Protein AF-A0A7C1BPM4-F1 (afdb_monomer_lite)

Radius of gyration: 16.55 Å; chains: 1; bounding box: 38×47×46 Å

Foldseek 3Di:
DDPVLVVLLVVLLVQLLCQVPDPPWDADPVGRQDTDTDSLVSLVVLCVPVHPVSSLSSLVSSLVVCLPPPCGPANCNSVLVSQLSVQLSVQLVVLCVVLVPDDDPVSVVVSVVSSNVSSVVSSVVSSVVLCVVFQCDDPNGHDVPDDD

Secondary structure (DSSP, 8-state):
--HHHHHHHHHHHHHHHHHHSSS--EEETTEEEEEE-STHHHHHHHHHHH-HHHHHHHHHHHHHHHHHH---SSTTHHHHHHHHHHHHHHHHHHHHHHHTT--SHHHHHHHHHHHHHHHHHHHHHHHHHHHHHHTTSPTTTS------

Structure (mmCIF, N/CA/C/O backbone):
data_AF-A0A7C1BPM4-F1
#
_entry.id   AF-A0A7C1BPM4-F1
#
loop_
_atom_site.group_PDB
_atom_site.id
_atom_site.type_symbol
_atom_site.label_atom_id
_atom_site.label_alt_id
_atom_site.label_comp_id
_atom_site.label_asym_id
_atom_site.label_entity_id
_atom_site.label_seq_id
_atom_site.pdbx_PDB_ins_code
_atom_site.Cartn_x
_atom_site.Cartn_y
_atom_site.Cartn_z
_atom_site.occupancy
_atom_site.B_iso_or_equiv
_atom_site.auth_seq_id
_atom_site.auth_comp_id
_atom_site.auth_asym_id
_atom_site.auth_atom_id
_atom_site.pdbx_PDB_model_num
ATOM 1 N N . MET A 1 1 ? -14.208 17.829 -2.578 1.00 76.44 1 MET A N 1
ATOM 2 C CA . MET A 1 1 ? -13.391 17.626 -1.356 1.00 76.44 1 MET A CA 1
ATOM 3 C C . MET A 1 1 ? -13.242 18.957 -0.638 1.00 76.44 1 MET A C 1
ATOM 5 O O . MET A 1 1 ? -13.131 19.968 -1.313 1.00 76.44 1 MET A O 1
ATOM 9 N N . ASN A 1 2 ? -13.257 18.966 0.696 1.00 92.12 2 ASN A N 1
ATOM 10 C CA . ASN A 1 2 ? -12.964 20.165 1.491 1.00 92.12 2 ASN A CA 1
ATOM 11 C C . A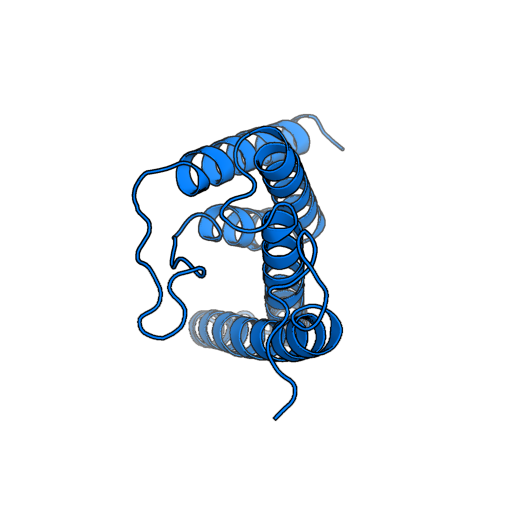SN A 1 2 ? -11.435 20.375 1.569 1.00 92.12 2 ASN A C 1
ATOM 13 O O . ASN A 1 2 ? -10.683 19.398 1.519 1.00 92.12 2 ASN A O 1
ATOM 17 N N . SER A 1 3 ? -10.978 21.617 1.736 1.00 94.56 3 SER A N 1
ATOM 18 C CA . SER A 1 3 ? -9.577 22.010 1.928 1.00 94.56 3 SER A CA 1
ATOM 19 C C . SER A 1 3 ? -8.858 21.169 2.986 1.00 94.56 3 SER A C 1
ATOM 21 O O . SER A 1 3 ? -7.717 20.771 2.773 1.00 94.56 3 SER A O 1
ATOM 23 N N . ARG A 1 4 ? -9.536 20.809 4.088 1.00 94.38 4 ARG A N 1
ATOM 24 C CA . ARG A 1 4 ? -8.970 19.907 5.110 1.00 94.38 4 ARG A CA 1
ATOM 25 C C . ARG A 1 4 ? -8.590 18.543 4.524 1.00 94.38 4 ARG A C 1
ATOM 27 O O . ARG A 1 4 ? -7.488 18.071 4.762 1.00 94.38 4 ARG A O 1
ATOM 34 N N . THR A 1 5 ? -9.478 17.925 3.745 1.00 94.81 5 THR A N 1
ATOM 35 C CA . THR A 1 5 ? -9.231 16.613 3.124 1.00 94.81 5 THR A CA 1
ATOM 36 C C . THR A 1 5 ? -8.082 16.684 2.125 1.00 94.81 5 THR A C 1
ATOM 38 O O . THR A 1 5 ? -7.257 15.779 2.089 1.00 94.81 5 THR A O 1
ATOM 41 N N . ILE A 1 6 ? -8.006 17.763 1.341 1.00 96.31 6 ILE A N 1
ATOM 42 C CA . ILE A 1 6 ? -6.909 17.983 0.389 1.00 96.31 6 ILE A CA 1
ATOM 43 C C . ILE A 1 6 ? -5.576 18.089 1.137 1.00 96.31 6 ILE A C 1
ATOM 45 O O . ILE A 1 6 ? -4.624 17.406 0.773 1.00 96.31 6 ILE A O 1
ATOM 49 N N . ALA A 1 7 ? -5.523 18.877 2.216 1.00 96.94 7 ALA A N 1
ATOM 50 C CA . ALA A 1 7 ? -4.326 19.007 3.042 1.00 96.94 7 ALA A CA 1
ATOM 51 C C . ALA A 1 7 ? -3.898 17.661 3.650 1.00 96.94 7 ALA A C 1
ATOM 53 O O . ALA A 1 7 ? -2.723 17.309 3.594 1.00 96.94 7 ALA A O 1
ATOM 54 N N . THR A 1 8 ? -4.846 16.869 4.163 1.00 96.75 8 THR A N 1
ATOM 55 C CA . THR A 1 8 ? -4.567 15.516 4.664 1.00 96.75 8 THR A CA 1
ATOM 56 C C . THR A 1 8 ? -3.984 14.621 3.573 1.00 96.75 8 THR A C 1
ATOM 58 O O . THR A 1 8 ? -2.936 14.018 3.785 1.00 96.75 8 THR A O 1
ATOM 61 N N . VAL A 1 9 ? -4.620 14.558 2.397 1.00 97.81 9 VAL A N 1
ATOM 62 C CA . VAL A 1 9 ? -4.118 13.764 1.266 1.00 97.81 9 VAL A CA 1
ATOM 63 C C . VAL A 1 9 ? -2.704 14.206 0.890 1.00 97.81 9 VAL A C 1
ATOM 65 O O . VAL A 1 9 ? -1.837 13.353 0.728 1.00 97.81 9 VAL A O 1
ATOM 68 N N . ALA A 1 10 ? -2.443 15.512 0.808 1.00 97.62 10 ALA A N 1
ATOM 69 C CA . ALA A 1 10 ? -1.131 16.044 0.450 1.00 97.62 10 ALA A CA 1
ATOM 70 C C . ALA A 1 10 ? -0.042 15.647 1.460 1.00 97.62 10 ALA A C 1
ATOM 72 O O . ALA A 1 10 ? 0.997 15.126 1.062 1.00 97.62 10 ALA A O 1
ATOM 73 N N . VAL A 1 11 ? -0.293 15.831 2.761 1.00 98.00 11 VAL A N 1
ATOM 74 C CA . VAL A 1 11 ? 0.678 15.512 3.822 1.00 98.00 11 VAL A CA 1
ATOM 75 C C . VAL A 1 11 ? 0.969 14.014 3.877 1.00 98.00 11 VAL A C 1
ATOM 77 O O . VAL A 1 11 ? 2.134 13.617 3.900 1.00 98.00 11 VAL A O 1
ATOM 80 N N . PHE A 1 12 ? -0.068 13.172 3.855 1.00 98.12 12 PHE A N 1
ATOM 81 C CA . PHE A 1 12 ? 0.121 11.721 3.876 1.00 98.12 12 PHE A CA 1
ATOM 82 C C . PHE A 1 12 ? 0.808 11.219 2.605 1.00 98.12 12 PHE A C 1
ATOM 84 O O . PHE A 1 12 ? 1.687 10.371 2.705 1.00 98.12 12 PHE A O 1
ATOM 91 N N . SER A 1 13 ? 0.489 11.783 1.435 1.00 97.50 13 SER A N 1
ATOM 92 C CA . SER A 1 13 ? 1.165 11.425 0.179 1.00 97.50 13 SER A CA 1
ATOM 93 C C . SER A 1 13 ? 2.639 11.806 0.207 1.00 97.50 13 SER A C 1
ATOM 95 O O . SER A 1 13 ? 3.481 10.984 -0.139 1.00 97.50 13 SER A O 1
ATOM 97 N N . ALA A 1 14 ? 2.968 13.016 0.668 1.00 97.38 14 ALA A N 1
ATOM 98 C CA . ALA A 1 14 ? 4.353 13.457 0.801 1.00 97.38 14 ALA A CA 1
ATOM 99 C C . ALA A 1 14 ? 5.147 12.550 1.754 1.00 97.38 14 ALA A C 1
ATOM 101 O O . ALA A 1 14 ? 6.268 12.158 1.437 1.00 97.38 14 ALA A O 1
ATOM 102 N N . LEU A 1 15 ? 4.549 12.159 2.885 1.00 97.44 15 LEU A N 1
ATOM 103 C CA . LEU A 1 15 ? 5.168 11.239 3.837 1.00 97.44 15 LEU A CA 1
ATOM 104 C C . LEU A 1 15 ? 5.376 9.839 3.239 1.00 97.44 15 LEU A C 1
ATOM 106 O O . LEU A 1 15 ? 6.461 9.277 3.366 1.00 97.44 15 LEU A O 1
ATOM 110 N N . THR A 1 16 ? 4.365 9.283 2.567 1.00 96.69 16 THR A N 1
ATOM 111 C CA . THR A 1 16 ? 4.459 7.991 1.869 1.00 96.69 16 THR A CA 1
ATOM 112 C C . THR A 1 16 ? 5.578 8.004 0.832 1.00 96.69 16 THR A C 1
ATOM 114 O O . THR A 1 16 ? 6.420 7.110 0.846 1.00 96.69 16 THR A O 1
ATOM 117 N N . VAL A 1 17 ? 5.630 9.031 -0.018 1.00 95.88 17 VAL A N 1
ATOM 118 C CA . VAL A 1 17 ? 6.666 9.179 -1.049 1.00 95.88 17 VAL A CA 1
ATOM 119 C C . VAL A 1 17 ? 8.052 9.292 -0.416 1.00 95.88 17 VAL A C 1
ATOM 121 O O . VAL A 1 17 ? 8.971 8.592 -0.835 1.00 95.88 17 VAL A O 1
ATOM 124 N N . ALA A 1 18 ? 8.205 10.123 0.619 1.00 95.31 18 ALA A N 1
ATOM 125 C CA . ALA A 1 18 ? 9.479 10.289 1.314 1.00 95.31 18 ALA A CA 1
ATOM 126 C C . ALA A 1 18 ? 9.981 8.969 1.919 1.00 95.31 18 ALA A C 1
ATOM 128 O O . ALA A 1 18 ? 11.167 8.659 1.822 1.00 95.31 18 ALA A O 1
ATOM 129 N N . LEU A 1 19 ? 9.084 8.162 2.497 1.00 94.44 19 LEU A N 1
ATOM 130 C CA . LEU A 1 19 ? 9.425 6.832 3.007 1.00 94.44 19 LEU A CA 1
ATOM 131 C C . LEU A 1 19 ? 9.740 5.840 1.885 1.00 94.44 19 LEU A C 1
ATOM 133 O O . LEU A 1 19 ? 10.643 5.020 2.045 1.00 94.44 19 LEU A O 1
ATOM 137 N N . ASN A 1 20 ? 9.027 5.897 0.760 1.00 92.56 20 ASN A N 1
ATOM 138 C CA . ASN A 1 20 ? 9.246 4.984 -0.360 1.00 92.56 20 ASN A CA 1
ATOM 139 C C . ASN A 1 20 ? 10.620 5.214 -1.012 1.00 92.56 20 ASN A C 1
ATOM 141 O O . ASN A 1 20 ? 11.371 4.262 -1.223 1.00 92.56 20 ASN A O 1
ATOM 145 N N . LEU A 1 21 ? 10.982 6.484 -1.222 1.00 90.81 21 LEU A N 1
ATOM 146 C CA . LEU A 1 21 ? 12.278 6.901 -1.767 1.00 90.81 21 LEU A CA 1
ATOM 147 C C . LEU A 1 21 ? 13.427 6.820 -0.748 1.00 90.81 21 LEU A C 1
ATOM 149 O O . LEU A 1 21 ? 14.587 7.036 -1.102 1.00 90.81 21 LEU A O 1
ATOM 153 N N . SER A 1 22 ? 13.127 6.521 0.518 1.00 89.81 22 SER A N 1
ATOM 154 C CA . SER A 1 22 ? 14.146 6.396 1.556 1.00 89.81 22 SER A CA 1
ATOM 155 C C . SER A 1 22 ? 15.067 5.185 1.311 1.00 89.81 22 SER A C 1
ATOM 157 O O . SER A 1 22 ? 14.666 4.193 0.693 1.00 89.81 22 SER A O 1
ATOM 159 N N . PRO A 1 23 ? 16.309 5.205 1.833 1.00 85.56 23 PRO A N 1
ATOM 160 C CA . PRO A 1 23 ? 17.226 4.071 1.718 1.00 85.56 23 PRO A CA 1
ATOM 161 C C . PRO A 1 23 ? 16.816 2.867 2.585 1.00 85.56 23 PRO A C 1
ATOM 163 O O . PRO A 1 23 ? 17.448 1.816 2.497 1.00 85.56 23 PRO A O 1
ATOM 166 N N . PHE A 1 24 ? 15.770 2.986 3.410 1.00 86.62 24 PHE A N 1
ATOM 167 C CA . PHE A 1 24 ? 15.287 1.917 4.283 1.00 86.62 24 PHE A CA 1
ATOM 168 C C . PHE A 1 24 ? 14.487 0.879 3.487 1.00 86.62 24 PHE A C 1
ATOM 170 O O . PHE A 1 24 ? 13.255 0.888 3.465 1.00 86.62 24 PHE A O 1
ATOM 177 N N . LYS A 1 25 ? 15.213 -0.017 2.818 1.00 87.19 25 LYS A N 1
ATOM 178 C CA . LYS A 1 25 ? 14.678 -1.124 2.022 1.00 87.19 25 LYS A CA 1
ATOM 179 C C . LYS A 1 25 ? 15.459 -2.397 2.297 1.00 87.19 25 LYS A C 1
ATOM 181 O O . LYS A 1 25 ? 16.682 -2.415 2.200 1.00 87.19 25 LYS A O 1
ATOM 186 N N . ILE A 1 26 ? 14.733 -3.458 2.634 1.00 88.31 26 ILE A N 1
ATOM 187 C CA . ILE A 1 26 ? 15.303 -4.781 2.892 1.00 88.31 26 ILE A CA 1
ATOM 188 C C . ILE A 1 26 ? 14.878 -5.690 1.734 1.00 88.31 26 ILE A C 1
ATOM 190 O O . ILE A 1 26 ? 13.674 -5.901 1.571 1.00 88.31 26 ILE A O 1
ATOM 194 N N . PRO A 1 27 ? 15.807 -6.194 0.901 1.00 88.06 27 PRO A N 1
ATOM 195 C CA . PRO A 1 27 ? 15.454 -7.094 -0.194 1.00 88.06 27 PRO A CA 1
ATOM 196 C C . PRO A 1 27 ? 14.909 -8.417 0.351 1.00 88.06 27 PRO A C 1
ATOM 198 O O . PRO A 1 27 ? 15.382 -8.923 1.373 1.00 88.06 27 PRO A O 1
ATOM 201 N N . ALA A 1 28 ? 13.918 -8.990 -0.329 1.00 88.00 28 ALA A N 1
ATOM 202 C CA . ALA A 1 28 ? 13.380 -10.285 0.054 1.00 88.00 28 ALA A CA 1
ATOM 203 C C . ALA A 1 28 ? 14.411 -11.402 -0.227 1.00 88.00 28 ALA A C 1
ATOM 205 O O . ALA A 1 28 ? 15.011 -11.406 -1.304 1.00 88.00 28 ALA A O 1
ATOM 206 N N . PRO A 1 29 ? 14.592 -12.382 0.687 1.00 85.81 29 PRO A N 1
ATOM 207 C CA . PRO A 1 29 ? 15.632 -13.409 0.557 1.00 85.81 29 PRO A CA 1
ATOM 208 C C . PRO A 1 29 ? 15.588 -14.219 -0.746 1.00 85.81 29 PRO A C 1
ATOM 210 O O . PRO A 1 29 ? 16.631 -14.514 -1.315 1.00 85.81 29 PRO A O 1
ATOM 213 N N . TYR A 1 30 ? 14.386 -14.561 -1.222 1.00 83.31 30 TYR A N 1
ATOM 214 C CA . TYR A 1 30 ? 14.178 -15.411 -2.404 1.00 83.31 30 TYR A CA 1
ATOM 215 C C . TYR A 1 30 ? 13.764 -14.626 -3.661 1.00 83.31 30 TYR A C 1
ATOM 217 O O . TYR A 1 30 ? 13.619 -15.210 -4.728 1.00 83.31 30 TYR A O 1
ATOM 225 N N . ALA A 1 31 ? 13.552 -13.312 -3.543 1.00 82.25 31 ALA A N 1
ATOM 226 C CA . ALA A 1 31 ? 13.073 -12.448 -4.622 1.00 82.25 31 ALA A CA 1
ATOM 227 C C . ALA A 1 31 ? 13.687 -11.044 -4.466 1.00 82.25 31 ALA A C 1
ATOM 229 O O . ALA A 1 31 ? 13.016 -10.129 -3.992 1.00 82.25 31 ALA A O 1
ATOM 230 N N . PRO A 1 32 ? 14.966 -10.841 -4.828 1.00 78.88 32 PRO A N 1
ATOM 231 C CA . PRO A 1 32 ? 15.701 -9.606 -4.525 1.00 78.88 32 PRO A CA 1
ATOM 232 C C . PRO A 1 32 ? 15.184 -8.360 -5.267 1.00 78.88 32 PRO A C 1
ATOM 234 O O . PRO A 1 32 ? 15.571 -7.243 -4.927 1.00 78.88 32 PRO A O 1
ATOM 237 N N . PHE A 1 33 ? 14.296 -8.536 -6.250 1.00 78.38 33 PHE A N 1
ATOM 238 C CA . PHE A 1 33 ? 13.538 -7.459 -6.893 1.00 78.38 33 PHE A CA 1
ATOM 239 C C . PHE A 1 33 ? 12.386 -6.919 -6.020 1.00 78.38 33 PHE A C 1
ATOM 241 O O . PHE A 1 33 ? 11.859 -5.843 -6.297 1.00 78.38 33 PHE A O 1
ATOM 248 N N . LEU A 1 34 ? 11.990 -7.646 -4.970 1.00 83.38 34 LEU A N 1
ATOM 249 C CA . LEU A 1 34 ? 10.970 -7.254 -4.002 1.00 83.38 34 LEU A CA 1
ATOM 250 C C . LEU A 1 34 ? 11.636 -6.669 -2.751 1.00 83.38 34 LEU A C 1
ATOM 252 O O . LEU A 1 34 ? 12.503 -7.299 -2.144 1.00 83.38 34 LEU A O 1
ATOM 256 N N . TYR A 1 35 ? 11.180 -5.493 -2.319 1.00 88.50 35 TYR A N 1
ATOM 257 C CA . TYR A 1 35 ? 11.689 -4.826 -1.121 1.00 88.50 35 TYR A CA 1
ATOM 258 C C . TYR A 1 35 ? 10.623 -4.733 -0.030 1.00 88.50 35 TYR A C 1
ATOM 260 O O . TYR A 1 35 ? 9.511 -4.264 -0.266 1.00 88.50 35 TYR A O 1
ATOM 268 N N . TYR A 1 36 ? 10.992 -5.105 1.194 1.00 88.00 36 TYR A N 1
ATOM 269 C CA . TYR A 1 36 ? 10.215 -4.802 2.388 1.00 88.00 36 TYR A CA 1
ATOM 270 C C . TYR A 1 36 ? 10.521 -3.383 2.858 1.00 88.00 36 TYR A C 1
ATOM 272 O O . TYR A 1 36 ? 11.680 -3.019 3.085 1.00 88.00 36 TYR A O 1
ATOM 280 N N . GLN A 1 37 ? 9.469 -2.579 2.997 1.00 90.62 37 GLN A N 1
ATOM 281 C CA . GLN A 1 37 ? 9.546 -1.174 3.378 1.00 90.62 37 GLN A CA 1
ATOM 282 C C . GLN A 1 37 ? 8.303 -0.762 4.179 1.00 90.62 37 GLN A C 1
ATOM 284 O O . GLN A 1 37 ? 7.260 -1.407 4.122 1.00 90.62 37 GLN A O 1
ATOM 289 N N . ILE A 1 38 ? 8.404 0.357 4.897 1.00 93.69 38 ILE A N 1
ATOM 290 C CA . ILE A 1 38 ? 7.353 0.866 5.798 1.00 93.69 38 ILE A CA 1
ATOM 291 C C . ILE A 1 38 ? 6.469 1.964 5.181 1.00 93.69 38 ILE A C 1
ATOM 293 O O . ILE A 1 38 ? 5.620 2.538 5.861 1.00 93.69 38 ILE A O 1
ATOM 297 N N . TRP A 1 39 ? 6.653 2.283 3.897 1.00 94.31 39 TRP A N 1
ATOM 298 C CA . TRP A 1 39 ? 5.975 3.402 3.226 1.00 94.31 39 TRP A CA 1
ATOM 299 C C . TRP A 1 39 ? 4.456 3.219 3.086 1.00 94.31 39 TRP A C 1
ATOM 301 O O . TRP A 1 39 ? 3.741 4.194 2.870 1.00 94.31 39 TRP A O 1
ATOM 311 N N . GLU A 1 40 ? 3.940 2.000 3.242 1.00 94.75 40 GLU A N 1
ATOM 312 C CA . GLU A 1 40 ? 2.502 1.710 3.197 1.00 94.75 40 GLU A CA 1
ATOM 313 C C . GLU A 1 40 ? 1.772 2.141 4.483 1.00 94.75 40 GLU A C 1
ATOM 315 O O . GLU A 1 40 ? 0.564 2.386 4.460 1.00 94.75 40 GLU A O 1
ATOM 320 N N . ILE A 1 41 ? 2.493 2.288 5.605 1.00 95.25 41 ILE A N 1
ATOM 321 C CA . ILE A 1 41 ? 1.906 2.606 6.917 1.00 95.25 41 ILE A CA 1
ATOM 322 C C . ILE A 1 41 ? 1.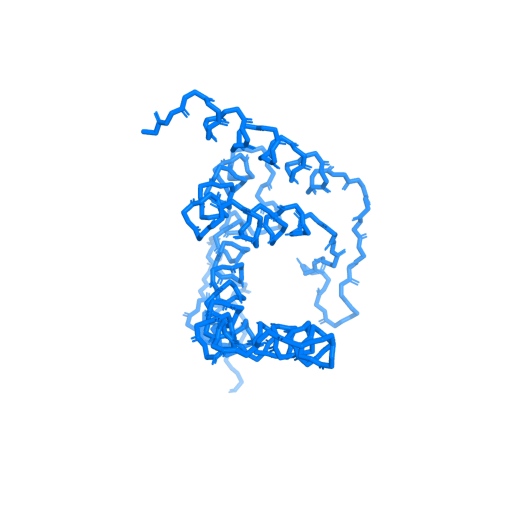127 3.935 6.895 1.00 95.25 41 ILE A C 1
ATOM 324 O O . ILE A 1 41 ? -0.020 3.945 7.358 1.00 95.25 41 ILE A O 1
ATOM 328 N N . PRO A 1 42 ? 1.649 5.052 6.342 1.00 97.25 42 PRO A N 1
ATOM 329 C CA . PRO A 1 42 ? 0.865 6.277 6.214 1.00 97.25 42 PRO A CA 1
ATOM 330 C C . PRO A 1 42 ? -0.406 6.107 5.368 1.00 97.25 42 PRO A C 1
ATOM 332 O O . PRO A 1 42 ? -1.427 6.694 5.716 1.00 97.25 42 PRO A O 1
ATOM 335 N N . ILE A 1 43 ? -0.401 5.279 4.314 1.00 97.50 43 ILE A N 1
ATOM 336 C CA . ILE A 1 43 ? -1.601 5.036 3.489 1.00 97.50 43 ILE A CA 1
ATOM 337 C C . ILE A 1 43 ? -2.680 4.337 4.315 1.00 97.50 43 ILE A C 1
ATOM 339 O O . ILE A 1 43 ? -3.827 4.787 4.342 1.00 97.50 43 ILE A O 1
ATOM 343 N N . VAL A 1 44 ? -2.315 3.259 5.015 1.00 96.12 44 VAL A N 1
ATOM 344 C CA . VAL A 1 44 ? -3.247 2.518 5.881 1.00 96.12 44 VAL A CA 1
ATOM 345 C C . VAL A 1 44 ? -3.759 3.416 7.005 1.00 96.12 44 VAL A C 1
ATOM 347 O O . VAL A 1 44 ? -4.946 3.411 7.317 1.00 96.12 44 VAL A O 1
ATOM 350 N N . THR A 1 45 ? -2.894 4.254 7.570 1.00 95.56 45 THR A N 1
ATOM 351 C CA . THR A 1 45 ? -3.272 5.221 8.608 1.00 95.56 45 THR A CA 1
ATOM 352 C C . THR A 1 45 ? -4.280 6.239 8.072 1.00 95.56 45 THR A C 1
ATOM 354 O O . THR A 1 45 ? -5.314 6.474 8.696 1.00 95.56 45 THR A O 1
ATOM 357 N N . ALA A 1 46 ? -4.033 6.802 6.886 1.00 96.62 46 ALA A N 1
ATOM 358 C CA . ALA A 1 46 ? -4.947 7.737 6.239 1.00 96.62 46 ALA A CA 1
ATOM 359 C C . ALA A 1 46 ? -6.305 7.087 5.926 1.00 96.62 46 ALA A C 1
ATOM 361 O O . ALA A 1 46 ? -7.353 7.693 6.153 1.00 96.62 46 ALA A O 1
ATOM 362 N N . PHE A 1 47 ? -6.280 5.834 5.463 1.00 96.19 47 PHE A N 1
ATOM 363 C CA . PHE A 1 47 ? -7.463 5.018 5.210 1.00 96.19 47 PHE A CA 1
ATOM 364 C C . PHE A 1 47 ? -8.299 4.800 6.481 1.00 96.19 47 PHE A C 1
ATOM 366 O O . PHE A 1 47 ? -9.511 5.012 6.466 1.00 96.19 47 PHE A O 1
ATOM 373 N N . LEU A 1 48 ? -7.662 4.400 7.587 1.00 92.69 48 LEU A N 1
ATOM 374 C CA . LEU A 1 48 ? -8.348 4.099 8.845 1.00 92.69 48 LEU A CA 1
ATOM 375 C C . LEU A 1 48 ? -8.894 5.363 9.530 1.00 92.69 48 LEU A C 1
ATOM 377 O O . LEU A 1 48 ? -9.991 5.317 10.081 1.00 92.69 48 LEU A O 1
ATOM 381 N N . LEU A 1 49 ? -8.155 6.480 9.491 1.00 93.19 49 LEU A N 1
ATOM 382 C CA . LEU A 1 49 ? -8.515 7.719 10.197 1.00 93.19 49 LEU A CA 1
ATOM 383 C C . LEU A 1 49 ? -9.477 8.622 9.418 1.00 93.19 49 LEU A C 1
ATOM 385 O O . LEU A 1 49 ? -10.365 9.230 10.010 1.00 93.19 49 LEU A O 1
ATOM 389 N N . PHE A 1 50 ? -9.290 8.747 8.102 1.00 93.69 50 PHE A N 1
ATOM 390 C CA . PHE A 1 50 ? -10.035 9.700 7.267 1.00 93.69 50 PHE A CA 1
ATOM 391 C C . PHE A 1 50 ? -10.944 9.022 6.237 1.00 93.69 50 PHE A C 1
ATOM 393 O O . PHE A 1 50 ? -11.709 9.695 5.543 1.00 93.69 50 PHE A O 1
ATOM 400 N N . GLY A 1 51 ? -10.894 7.692 6.164 1.00 92.38 51 GLY A N 1
ATOM 401 C CA . GLY A 1 51 ? -11.792 6.861 5.379 1.00 92.38 51 GLY A CA 1
ATOM 402 C C . GLY A 1 51 ? -11.207 6.362 4.052 1.00 92.38 51 GLY A C 1
ATOM 403 O O . GLY A 1 51 ? -10.136 6.799 3.613 1.00 92.38 51 GLY A O 1
ATOM 404 N N . PRO A 1 52 ? -11.944 5.466 3.361 1.00 94.44 52 PRO A N 1
ATOM 405 C CA . PRO A 1 52 ? -11.426 4.723 2.214 1.00 94.44 52 PRO A CA 1
ATOM 406 C C . PRO A 1 52 ? -10.940 5.585 1.051 1.00 94.44 52 PRO A C 1
ATOM 408 O O . PRO A 1 52 ? -9.898 5.306 0.463 1.00 94.44 52 PRO A O 1
ATOM 411 N N . LEU A 1 53 ? -11.671 6.661 0.745 1.00 95.31 53 LEU A N 1
ATOM 412 C CA . LEU A 1 53 ? -11.328 7.556 -0.360 1.00 95.31 53 LEU A CA 1
ATOM 413 C C . LEU A 1 53 ? -10.002 8.284 -0.120 1.00 95.31 53 LEU A C 1
ATOM 415 O O . LEU A 1 53 ? -9.239 8.475 -1.059 1.00 95.31 53 LEU A O 1
ATOM 419 N N . VAL A 1 54 ? -9.697 8.655 1.127 1.00 96.56 54 VAL A N 1
ATOM 420 C CA . VAL A 1 54 ? -8.439 9.342 1.449 1.00 96.56 54 VAL A CA 1
ATOM 421 C C . VAL A 1 54 ? -7.256 8.398 1.258 1.00 96.56 54 VAL A C 1
ATOM 423 O O . VAL A 1 54 ? -6.304 8.770 0.579 1.00 96.56 54 VAL A O 1
ATOM 426 N N . GLY A 1 55 ? -7.340 7.163 1.764 1.00 96.50 55 GLY A N 1
ATOM 427 C CA . GLY A 1 55 ? -6.315 6.141 1.520 1.00 96.50 55 GLY A CA 1
ATOM 428 C C . GLY A 1 55 ? -6.111 5.850 0.029 1.00 96.50 55 GLY A C 1
ATOM 429 O O . GLY A 1 55 ? -4.973 5.777 -0.435 1.00 96.50 55 GLY A O 1
ATOM 430 N N . LEU A 1 56 ? -7.205 5.773 -0.738 1.00 97.06 56 LEU A N 1
ATOM 431 C CA . LEU A 1 56 ? -7.158 5.595 -2.190 1.00 97.06 56 LEU A CA 1
ATOM 432 C C . LEU A 1 56 ? -6.402 6.742 -2.877 1.00 97.06 56 LEU A C 1
ATOM 434 O O . LEU A 1 56 ? -5.468 6.480 -3.632 1.00 97.06 56 LEU A O 1
ATOM 438 N N . TYR A 1 57 ? -6.741 8.001 -2.588 1.00 97.56 57 TYR A N 1
ATOM 439 C CA . TYR A 1 57 ? -6.054 9.145 -3.195 1.00 97.56 57 TYR A CA 1
ATOM 440 C C . TYR A 1 57 ? -4.560 9.177 -2.859 1.00 97.56 57 TYR A C 1
ATOM 442 O O . TYR A 1 57 ? -3.750 9.405 -3.754 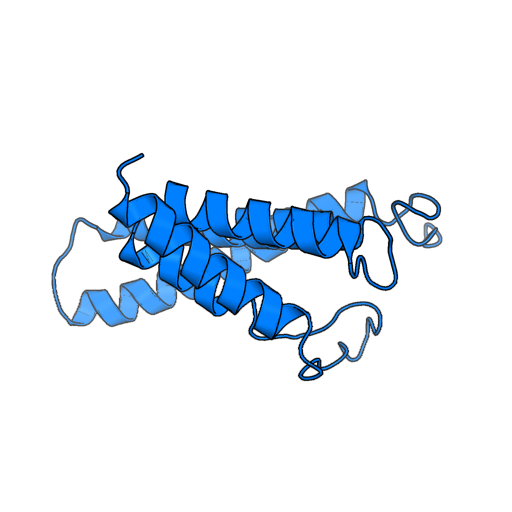1.00 97.56 57 TYR A O 1
ATOM 450 N N . VAL A 1 58 ? -4.188 8.890 -1.607 1.00 97.94 58 VAL A N 1
ATOM 451 C CA . VAL A 1 58 ? -2.776 8.823 -1.194 1.00 97.94 58 VAL A CA 1
ATOM 452 C C . VAL A 1 58 ? -2.035 7.720 -1.959 1.00 97.94 58 VAL A C 1
ATOM 454 O O . VAL A 1 58 ? -0.931 7.952 -2.449 1.00 97.94 58 VAL A O 1
ATOM 457 N N . SER A 1 59 ? -2.648 6.541 -2.125 1.00 97.44 59 SER A N 1
ATOM 458 C CA . SER A 1 59 ? -2.044 5.436 -2.883 1.00 97.44 59 SER A CA 1
ATOM 459 C C . SER A 1 59 ? -1.826 5.781 -4.361 1.00 97.44 59 SER A C 1
ATOM 461 O O . SER A 1 59 ? -0.742 5.538 -4.885 1.00 97.44 59 SER A O 1
ATOM 463 N N . ILE A 1 60 ? -2.805 6.428 -5.007 1.00 97.62 60 ILE A N 1
ATOM 464 C CA . ILE A 1 60 ? -2.712 6.849 -6.412 1.00 97.62 60 ILE A CA 1
ATOM 465 C C . ILE A 1 60 ? -1.604 7.887 -6.586 1.00 97.62 60 ILE A C 1
ATOM 467 O O . ILE A 1 60 ? -0.780 7.750 -7.486 1.00 97.62 60 ILE A O 1
ATOM 471 N N . ILE A 1 61 ? -1.551 8.907 -5.722 1.00 97.31 61 ILE A N 1
ATOM 472 C CA . ILE A 1 61 ? -0.517 9.948 -5.801 1.00 97.31 61 ILE A CA 1
ATOM 473 C C . ILE A 1 61 ? 0.872 9.332 -5.626 1.00 97.31 61 ILE A C 1
ATOM 475 O O . ILE A 1 61 ? 1.763 9.626 -6.418 1.00 97.31 61 ILE A O 1
ATOM 479 N N . ASN A 1 62 ? 1.053 8.441 -4.647 1.00 96.75 62 ASN A N 1
ATOM 480 C CA . ASN A 1 62 ? 2.320 7.739 -4.464 1.00 96.75 62 ASN A CA 1
ATOM 481 C C . ASN A 1 62 ? 2.722 6.948 -5.718 1.00 96.75 62 ASN A C 1
ATOM 483 O O . ASN A 1 62 ? 3.852 7.068 -6.179 1.00 96.75 62 ASN A O 1
ATOM 487 N N . THR A 1 63 ? 1.797 6.192 -6.315 1.00 96.31 63 THR A N 1
ATOM 488 C CA . THR A 1 63 ? 2.068 5.446 -7.551 1.00 96.31 63 THR A CA 1
ATOM 489 C C . THR A 1 63 ? 2.453 6.360 -8.709 1.00 96.31 63 THR A C 1
ATOM 491 O O . THR A 1 63 ? 3.427 6.070 -9.397 1.00 96.31 63 THR A O 1
ATOM 494 N N . LEU A 1 64 ? 1.747 7.477 -8.910 1.00 96.44 64 LEU A N 1
ATOM 495 C CA . LEU A 1 64 ? 2.069 8.439 -9.968 1.00 96.44 64 LEU A CA 1
ATOM 496 C C . LEU A 1 64 ? 3.466 9.039 -9.790 1.00 96.44 64 LEU A C 1
ATOM 498 O O . LEU A 1 64 ? 4.217 9.145 -10.754 1.00 96.44 64 LEU A O 1
ATOM 502 N N . VAL A 1 65 ? 3.834 9.394 -8.558 1.00 95.19 65 VAL A N 1
ATOM 503 C CA . VAL A 1 6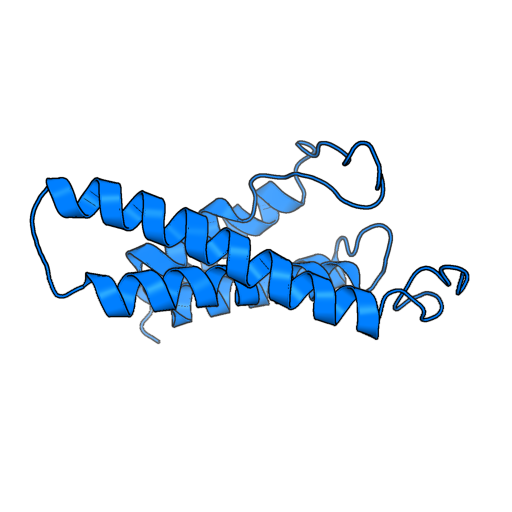5 ? 5.170 9.921 -8.262 1.00 95.19 65 VAL A CA 1
ATOM 504 C C . VAL A 1 65 ? 6.241 8.865 -8.537 1.00 95.19 65 VAL A C 1
ATOM 506 O O . VAL A 1 65 ? 7.243 9.167 -9.179 1.00 95.19 65 VAL A O 1
ATOM 509 N N . LEU A 1 66 ? 6.031 7.617 -8.117 1.00 92.44 66 LEU A N 1
ATOM 510 C CA . LEU A 1 66 ? 7.004 6.547 -8.349 1.00 92.44 66 LEU A CA 1
ATOM 511 C C . LEU A 1 66 ? 7.152 6.189 -9.828 1.00 92.44 66 LEU A C 1
ATOM 513 O O . LEU A 1 66 ? 8.273 5.975 -10.271 1.00 92.44 66 LEU A O 1
ATOM 517 N N . LEU A 1 67 ? 6.068 6.203 -10.608 1.00 92.94 67 LEU A N 1
ATOM 518 C CA . LEU A 1 67 ? 6.142 6.006 -12.061 1.00 92.94 67 LEU A CA 1
ATOM 519 C C . LEU A 1 67 ? 7.046 7.041 -12.748 1.00 92.94 67 LEU A C 1
ATOM 521 O O . LEU A 1 67 ? 7.691 6.716 -13.738 1.00 92.94 67 LEU A O 1
ATOM 525 N N . ILE A 1 68 ? 7.102 8.271 -12.228 1.00 90.75 68 ILE A N 1
ATOM 526 C CA . ILE A 1 68 ? 7.901 9.362 -12.805 1.00 90.75 68 ILE A CA 1
ATOM 527 C C . ILE A 1 68 ? 9.348 9.332 -12.298 1.00 90.75 68 ILE A C 1
ATOM 529 O O . ILE A 1 68 ? 10.277 9.510 -13.081 1.00 90.75 68 ILE A O 1
ATOM 533 N N . TYR A 1 69 ? 9.547 9.153 -10.990 1.00 87.19 69 TYR A N 1
ATOM 534 C CA . TYR A 1 69 ? 10.848 9.384 -10.352 1.00 87.19 69 TYR A CA 1
ATOM 535 C C . TYR A 1 69 ? 11.646 8.115 -10.072 1.00 87.19 69 TYR A C 1
ATOM 537 O O . TYR A 1 69 ? 12.875 8.154 -10.089 1.00 87.19 69 TYR A O 1
ATOM 545 N N . PHE A 1 70 ? 10.977 7.008 -9.751 1.00 79.00 70 PHE A N 1
ATOM 546 C CA . PHE A 1 70 ? 11.654 5.784 -9.339 1.00 79.00 70 PHE A CA 1
ATOM 547 C C . PHE A 1 70 ? 10.740 4.566 -9.519 1.00 79.00 70 PHE A C 1
ATOM 549 O O . PHE A 1 70 ? 10.133 4.095 -8.551 1.00 79.00 70 PHE A O 1
ATOM 556 N N . PRO A 1 71 ? 10.628 4.033 -10.746 1.00 75.44 71 PRO A N 1
ATOM 557 C CA . PRO A 1 71 ? 9.788 2.868 -10.978 1.00 75.44 71 PRO A CA 1
ATOM 558 C C . PRO A 1 71 ? 10.389 1.575 -10.393 1.00 75.44 71 PRO A C 1
ATOM 560 O O . PRO A 1 71 ? 9.671 0.609 -10.150 1.00 75.44 71 PRO A O 1
ATOM 563 N N . GLY A 1 72 ? 11.687 1.568 -10.077 1.00 79.00 72 GLY A N 1
ATOM 564 C CA . GLY A 1 72 ? 12.395 0.398 -9.559 1.00 79.00 72 GLY A CA 1
ATOM 565 C C . GLY A 1 72 ? 13.020 -0.431 -10.679 1.00 79.00 72 GLY A C 1
ATOM 566 O O . GLY A 1 72 ? 13.409 0.114 -11.708 1.00 79.00 72 GLY A O 1
ATOM 567 N N . THR A 1 73 ? 13.165 -1.739 -10.453 1.00 79.88 73 THR A N 1
ATOM 568 C CA . THR A 1 73 ? 13.753 -2.679 -11.426 1.00 79.88 73 THR A CA 1
ATOM 569 C C . THR A 1 73 ? 12.831 -2.953 -12.609 1.00 79.88 73 THR A C 1
ATOM 571 O O . THR A 1 73 ? 13.312 -3.132 -13.718 1.00 79.88 73 THR A O 1
ATOM 574 N N . LEU A 1 74 ? 11.519 -2.949 -12.369 1.00 83.56 74 LEU A N 1
ATOM 575 C CA . LEU A 1 74 ? 10.474 -3.039 -13.384 1.00 83.56 74 LEU A CA 1
ATOM 576 C C . LEU A 1 74 ? 9.833 -1.663 -13.562 1.00 83.56 74 LEU A C 1
ATOM 578 O O . LEU A 1 74 ? 9.328 -1.123 -12.574 1.00 83.56 74 LEU A O 1
ATOM 582 N N . PRO A 1 75 ? 9.742 -1.116 -14.787 1.00 85.81 75 PRO A N 1
ATOM 583 C CA . PRO A 1 75 ? 9.058 0.153 -15.038 1.00 85.81 75 PRO A CA 1
ATOM 584 C C . PRO A 1 75 ? 7.612 0.186 -14.508 1.00 85.81 75 PRO A C 1
ATOM 586 O O . PRO A 1 75 ? 7.139 1.209 -14.013 1.00 85.81 75 PRO A O 1
ATOM 589 N N . VAL A 1 76 ? 6.918 -0.955 -14.548 1.00 88.56 76 VAL A N 1
ATOM 590 C CA . VAL A 1 76 ? 5.547 -1.116 -14.034 1.00 88.56 76 VAL A CA 1
ATOM 591 C C . VAL A 1 76 ? 5.472 -1.452 -12.538 1.00 88.56 76 VAL A C 1
ATOM 593 O O . VAL A 1 76 ? 4.374 -1.593 -12.001 1.00 88.56 76 VAL A O 1
ATOM 596 N N . GLY A 1 77 ? 6.602 -1.582 -11.838 1.00 88.50 77 GLY A N 1
ATOM 597 C CA . GLY A 1 77 ? 6.669 -1.921 -10.411 1.00 88.50 77 GLY A CA 1
ATOM 598 C C . GLY A 1 77 ? 5.728 -1.099 -9.512 1.00 88.50 77 GLY A C 1
ATOM 599 O O . GLY A 1 77 ? 5.057 -1.677 -8.650 1.00 88.50 77 GLY A O 1
ATOM 600 N N . PRO A 1 78 ? 5.552 0.221 -9.730 1.00 93.50 78 PRO A N 1
ATOM 601 C CA . PRO A 1 78 ? 4.603 1.019 -8.957 1.00 93.50 78 PRO A CA 1
ATOM 602 C C . PRO A 1 78 ? 3.134 0.601 -9.127 1.00 93.50 78 PRO A C 1
ATOM 604 O O . PRO A 1 78 ? 2.328 0.843 -8.225 1.00 93.50 78 PRO A O 1
ATOM 607 N N . LEU A 1 79 ? 2.768 -0.030 -10.249 1.00 94.19 79 LEU A N 1
ATOM 608 C CA . LEU A 1 79 ? 1.425 -0.572 -10.483 1.00 94.19 79 LEU A CA 1
ATOM 609 C C . LEU A 1 79 ? 1.203 -1.879 -9.713 1.00 94.19 79 LEU A C 1
ATOM 611 O O . LEU A 1 79 ? 0.127 -2.065 -9.145 1.00 94.19 79 LEU A O 1
ATOM 615 N N . TYR A 1 80 ? 2.225 -2.736 -9.606 1.00 93.31 80 TYR A N 1
ATOM 616 C CA . TYR A 1 80 ? 2.190 -3.893 -8.702 1.00 93.31 80 TYR A CA 1
ATOM 617 C C . TYR A 1 80 ? 2.022 -3.431 -7.250 1.00 93.31 80 TYR A C 1
ATOM 619 O O . TYR A 1 80 ? 1.155 -3.925 -6.532 1.00 93.31 80 TYR A O 1
ATOM 627 N N . ASN A 1 81 ? 2.770 -2.406 -6.837 1.00 94.12 81 ASN A N 1
ATOM 628 C CA . ASN A 1 81 ? 2.619 -1.800 -5.514 1.00 94.12 81 ASN A CA 1
ATOM 629 C C . ASN A 1 81 ? 1.197 -1.266 -5.281 1.00 94.12 81 ASN A C 1
ATOM 631 O O . ASN A 1 81 ? 0.614 -1.500 -4.221 1.00 94.12 81 ASN A O 1
ATOM 635 N N . LEU A 1 82 ? 0.606 -0.594 -6.276 1.00 96.06 82 LEU A N 1
ATOM 636 C CA . LEU A 1 82 ? -0.773 -0.113 -6.193 1.00 96.06 82 LEU A CA 1
ATOM 637 C C . LEU A 1 82 ? -1.759 -1.268 -6.008 1.00 96.06 82 LEU A C 1
ATOM 639 O O . LEU A 1 82 ? -2.580 -1.228 -5.094 1.00 96.06 82 LEU A O 1
ATOM 643 N N . ALA A 1 83 ? -1.665 -2.311 -6.834 1.00 96.62 83 ALA A N 1
ATOM 644 C CA . ALA A 1 83 ? -2.529 -3.482 -6.728 1.00 96.62 83 ALA A CA 1
ATOM 645 C C . ALA A 1 83 ? -2.399 -4.164 -5.353 1.00 96.62 83 ALA A C 1
ATOM 647 O O . ALA A 1 83 ? -3.403 -4.581 -4.772 1.00 96.62 83 ALA A O 1
ATOM 648 N N . ALA A 1 84 ? -1.187 -4.209 -4.792 1.00 95.94 84 ALA A N 1
ATOM 649 C CA . ALA A 1 84 ? -0.922 -4.815 -3.492 1.00 95.94 84 ALA A CA 1
ATOM 650 C C . ALA A 1 84 ? -1.596 -4.020 -2.369 1.00 95.94 84 ALA A C 1
ATOM 652 O O . ALA A 1 84 ? -2.259 -4.597 -1.504 1.00 95.94 84 ALA A O 1
ATOM 653 N N . ILE A 1 85 ? -1.481 -2.689 -2.416 1.00 96.94 85 ILE A N 1
ATOM 654 C CA . ILE A 1 85 ? -2.133 -1.796 -1.458 1.00 96.94 85 ILE A CA 1
ATOM 655 C C . ILE A 1 85 ? -3.645 -1.880 -1.582 1.00 96.94 85 ILE A C 1
ATOM 657 O O . ILE A 1 85 ? -4.315 -2.043 -0.569 1.00 96.94 85 ILE A O 1
ATOM 661 N N . LEU A 1 86 ? -4.201 -1.771 -2.790 1.00 97.50 86 LEU A N 1
ATOM 662 C CA . LEU A 1 86 ? -5.650 -1.823 -2.984 1.00 97.50 86 LEU A CA 1
ATOM 663 C C . LEU A 1 86 ? -6.216 -3.158 -2.500 1.00 97.50 86 LEU A C 1
ATOM 665 O O . LEU A 1 86 ? -7.245 -3.176 -1.824 1.00 97.50 86 LEU A O 1
ATOM 669 N N . GLY A 1 87 ? -5.509 -4.258 -2.763 1.00 97.06 87 GLY A N 1
ATOM 670 C CA . GLY A 1 87 ? -5.883 -5.565 -2.248 1.00 97.06 87 GLY A CA 1
ATOM 671 C C . GLY A 1 87 ? -5.825 -5.654 -0.727 1.00 97.06 87 GLY A C 1
ATOM 672 O O . GLY A 1 87 ? -6.759 -6.156 -0.104 1.00 97.06 87 GLY A O 1
ATOM 673 N N . MET A 1 88 ? -4.790 -5.098 -0.102 1.00 97.50 88 MET A N 1
ATOM 674 C CA . MET A 1 88 ? -4.704 -5.010 1.356 1.00 97.50 88 MET A CA 1
ATOM 675 C C . MET A 1 88 ? -5.836 -4.152 1.947 1.00 97.50 88 MET A C 1
ATOM 677 O O . MET A 1 88 ? -6.522 -4.586 2.874 1.00 97.50 88 MET A O 1
ATOM 681 N N . LEU A 1 89 ? -6.065 -2.953 1.400 1.00 96.94 89 LEU A N 1
ATOM 682 C CA . LEU A 1 89 ? -7.101 -2.024 1.855 1.00 96.94 89 LEU A CA 1
ATOM 683 C C . LEU A 1 89 ? -8.505 -2.616 1.704 1.00 96.94 89 LEU A C 1
ATOM 685 O O . LEU A 1 89 ? -9.356 -2.359 2.552 1.00 96.94 89 LEU A O 1
ATOM 689 N N . LEU A 1 90 ? -8.745 -3.448 0.686 1.00 96.75 90 LEU A N 1
ATOM 690 C CA . LEU A 1 90 ? -9.994 -4.196 0.544 1.00 96.75 90 LEU A CA 1
ATOM 691 C C . LEU A 1 90 ? -10.220 -5.144 1.731 1.00 96.75 90 LEU A C 1
ATOM 693 O O . LEU A 1 90 ? -11.301 -5.143 2.319 1.00 96.75 90 LEU A O 1
ATOM 697 N N . GLY A 1 91 ? -9.199 -5.908 2.129 1.00 95.62 91 GLY A N 1
ATOM 698 C CA . GLY A 1 91 ? -9.274 -6.799 3.291 1.00 95.62 91 GLY A CA 1
ATOM 699 C C . GLY A 1 91 ? -9.534 -6.037 4.595 1.00 95.62 91 GLY A C 1
ATOM 700 O O . GLY A 1 91 ? -10.415 -6.405 5.376 1.00 95.62 91 GLY A O 1
ATOM 701 N N . VAL A 1 92 ? -8.835 -4.914 4.787 1.00 95.12 92 VAL A N 1
ATOM 702 C CA . VAL A 1 92 ? -9.042 -4.012 5.934 1.00 95.12 92 VAL A CA 1
ATOM 703 C C . VAL A 1 92 ? -10.456 -3.412 5.925 1.00 95.12 92 VAL A C 1
ATOM 705 O O . VAL A 1 92 ? -11.113 -3.357 6.965 1.00 95.12 92 VAL A O 1
ATOM 708 N N . TYR A 1 93 ? -10.971 -3.010 4.761 1.00 94.56 93 TYR A N 1
ATOM 709 C CA . TYR A 1 93 ? -12.326 -2.476 4.612 1.00 94.56 93 TYR A CA 1
ATOM 710 C C . TYR A 1 93 ? -13.399 -3.499 5.002 1.00 94.56 93 TYR A C 1
ATOM 712 O O . TYR A 1 93 ? -14.359 -3.168 5.704 1.00 94.56 93 TYR A O 1
ATOM 720 N N . VAL A 1 94 ? -13.237 -4.755 4.573 1.00 93.31 94 VAL A N 1
ATOM 721 C CA . VAL A 1 94 ? -14.141 -5.851 4.946 1.00 93.31 94 VAL A CA 1
ATOM 722 C C . VAL A 1 94 ? -14.132 -6.047 6.463 1.00 93.31 94 VAL A C 1
ATOM 724 O O . VAL A 1 94 ? -15.204 -6.109 7.069 1.00 93.31 94 VAL A O 1
ATOM 727 N N . ALA A 1 95 ? -12.951 -6.048 7.091 1.00 91.25 95 ALA A N 1
ATOM 728 C CA . ALA A 1 95 ? -12.822 -6.133 8.544 1.00 91.25 95 ALA A CA 1
ATOM 729 C C . ALA A 1 95 ? -13.578 -4.992 9.249 1.00 91.25 95 ALA A C 1
ATOM 731 O O . ALA A 1 95 ? -14.392 -5.242 10.139 1.00 91.25 95 ALA A O 1
ATOM 732 N N . GLN A 1 96 ? -13.382 -3.745 8.804 1.00 89.12 96 GLN A N 1
ATOM 733 C CA . GLN A 1 96 ? -14.094 -2.574 9.328 1.00 89.12 96 GLN A CA 1
ATOM 734 C C . GLN A 1 96 ? -15.611 -2.705 9.204 1.00 89.12 96 GLN A C 1
ATOM 736 O O . GLN A 1 96 ? -16.334 -2.448 10.166 1.00 89.12 96 GLN A O 1
ATOM 741 N N . LYS A 1 97 ? -16.113 -3.119 8.039 1.00 87.62 97 LYS A N 1
ATOM 742 C CA . LYS A 1 97 ? -17.555 -3.196 7.778 1.00 87.62 97 LYS A CA 1
ATOM 743 C C . LYS A 1 97 ? -18.249 -4.272 8.615 1.00 87.62 97 LYS A C 1
ATOM 745 O O . LYS A 1 97 ? -19.391 -4.074 9.024 1.00 87.62 97 LYS A O 1
ATOM 750 N N . VAL A 1 98 ? -17.569 -5.387 8.877 1.00 85.81 98 VAL A N 1
ATOM 751 C CA . VAL A 1 98 ? -18.088 -6.481 9.710 1.00 85.81 98 VAL A CA 1
ATOM 752 C C . VAL A 1 98 ? -18.028 -6.120 11.199 1.00 85.81 98 VAL A C 1
ATOM 754 O O . VAL A 1 98 ? -18.969 -6.414 11.938 1.00 85.81 98 VAL A O 1
ATOM 757 N N . MET A 1 99 ? -16.961 -5.445 11.642 1.00 77.69 99 MET A N 1
ATOM 758 C CA . MET A 1 99 ? -16.699 -5.204 13.068 1.00 77.69 99 MET A CA 1
ATOM 759 C C . MET A 1 99 ? -17.251 -3.877 13.616 1.00 77.69 99 MET A C 1
ATOM 761 O O . MET A 1 99 ? -17.408 -3.751 14.830 1.00 77.69 99 MET A O 1
ATOM 765 N N . SER A 1 100 ? -17.614 -2.908 12.765 1.00 64.81 100 SER A N 1
ATOM 766 C CA . SER A 1 100 ? -18.101 -1.571 13.172 1.00 64.81 100 SER A CA 1
ATOM 767 C C . SER A 1 100 ? -19.369 -1.570 14.040 1.00 64.81 100 SER A C 1
ATOM 769 O O . SER A 1 100 ? -19.754 -0.534 14.575 1.00 64.81 100 SER A O 1
ATOM 771 N N . ARG A 1 101 ? -20.020 -2.726 14.219 1.00 60.78 101 ARG A N 1
ATOM 772 C CA . ARG A 1 101 ? -21.246 -2.881 15.014 1.00 60.78 101 ARG A CA 1
ATOM 773 C C . ARG A 1 101 ? -21.017 -3.170 16.502 1.00 60.78 101 ARG A C 1
ATOM 775 O O . ARG A 1 101 ? -21.999 -3.267 17.233 1.00 60.78 101 ARG A O 1
ATOM 782 N N . ARG A 1 102 ? -19.777 -3.354 16.980 1.00 57.22 102 ARG A N 1
ATOM 783 C CA . ARG A 1 102 ? -19.517 -3.747 18.381 1.00 57.22 102 ARG A CA 1
ATOM 784 C C . ARG A 1 102 ? -18.445 -2.870 19.039 1.00 57.22 102 ARG A C 1
ATOM 786 O O . ARG A 1 102 ? -17.255 -3.067 18.829 1.00 57.22 102 ARG A O 1
ATOM 793 N N . SER A 1 103 ? -18.863 -1.953 19.913 1.00 51.53 103 SER A N 1
ATOM 794 C CA . SER A 1 103 ? -17.993 -1.018 20.649 1.00 51.53 103 SER A CA 1
ATOM 795 C C . SER A 1 103 ? -17.650 -1.542 22.052 1.00 51.53 103 SER A C 1
ATOM 797 O O . SER A 1 103 ? -18.376 -1.299 23.011 1.00 51.53 103 SER A O 1
ATOM 799 N N . SER A 1 104 ? -16.562 -2.295 22.191 1.00 60.00 104 SER A N 1
ATOM 800 C CA . SER A 1 104 ? -15.978 -2.680 23.486 1.00 60.00 104 SER A CA 1
ATOM 801 C C . SER A 1 104 ? -14.464 -2.763 23.322 1.00 60.00 104 SER A C 1
ATOM 803 O O . SER A 1 104 ? -14.002 -3.120 22.246 1.00 60.00 104 SER A O 1
ATOM 805 N N . ILE A 1 105 ? -13.686 -2.492 24.371 1.00 57.88 105 ILE A N 1
ATOM 806 C CA . ILE A 1 105 ? -12.209 -2.507 24.339 1.00 57.88 105 ILE A CA 1
ATOM 807 C C . ILE A 1 105 ? -11.656 -3.873 23.886 1.00 57.88 105 ILE A C 1
ATOM 809 O O . ILE A 1 105 ? -10.686 -3.942 23.137 1.00 57.88 105 ILE A O 1
ATOM 813 N N . LYS A 1 106 ? -12.322 -4.986 24.238 1.00 62.28 106 LYS A N 1
ATOM 814 C CA . LYS A 1 106 ? -11.973 -6.323 23.710 1.00 62.28 106 LYS A CA 1
ATOM 815 C C . LYS A 1 106 ? -12.138 -6.422 22.187 1.00 62.28 106 LYS A C 1
ATOM 817 O O . LYS A 1 106 ? -11.461 -7.224 21.552 1.00 62.28 106 LYS A O 1
ATOM 822 N N . ASN A 1 107 ? -13.000 -5.597 21.599 1.00 73.75 107 ASN A N 1
ATOM 823 C CA . ASN A 1 107 ? -13.216 -5.545 20.159 1.00 73.75 107 ASN A CA 1
ATOM 824 C C . ASN A 1 107 ? -12.131 -4.745 19.432 1.00 73.75 107 ASN A C 1
ATOM 826 O O . ASN A 1 107 ? -11.981 -4.957 18.238 1.00 73.75 107 ASN A O 1
ATOM 830 N N . GLU A 1 108 ? -11.349 -3.888 20.103 1.00 81.19 108 GLU A N 1
ATOM 831 C CA . GLU A 1 108 ? -10.253 -3.147 19.454 1.00 81.19 108 GLU A CA 1
ATOM 832 C C . GLU A 1 108 ? -9.095 -4.074 19.078 1.00 81.19 108 GLU A C 1
ATOM 834 O O . GLU A 1 108 ? -8.662 -4.081 17.928 1.00 81.19 108 GLU A O 1
ATOM 839 N N . LEU A 1 109 ? -8.647 -4.930 20.006 1.00 85.00 109 LEU A N 1
ATOM 840 C CA . LEU A 1 109 ? -7.625 -5.943 19.709 1.00 85.00 109 LEU A CA 1
ATOM 841 C C . LEU A 1 109 ? -8.100 -6.907 18.617 1.00 85.00 109 LEU A C 1
ATOM 843 O O . LEU A 1 109 ? -7.361 -7.201 17.680 1.00 85.00 109 LEU A O 1
ATOM 847 N N . VAL A 1 110 ? -9.356 -7.356 18.702 1.00 87.44 110 VAL A N 1
ATOM 848 C CA . VAL A 1 110 ? -9.966 -8.213 17.676 1.00 87.44 110 VAL A CA 1
ATOM 849 C C . VAL A 1 110 ? -10.052 -7.486 16.334 1.00 87.44 110 VAL A C 1
ATOM 851 O O . VAL A 1 110 ? -9.798 -8.095 15.302 1.00 87.44 110 VAL A O 1
ATOM 854 N N . PHE A 1 111 ? -10.357 -6.188 16.326 1.00 88.06 111 PHE A N 1
ATOM 855 C CA . PHE A 1 111 ? -10.403 -5.375 15.116 1.00 88.06 111 PHE A CA 1
ATOM 856 C C . PHE A 1 111 ? -9.020 -5.212 14.473 1.00 88.06 111 PHE A C 1
ATOM 858 O O . PHE A 1 111 ? -8.904 -5.374 13.258 1.00 88.06 111 PHE A O 1
ATOM 865 N N . ILE A 1 112 ? -7.974 -4.948 15.261 1.00 89.69 112 ILE A N 1
ATOM 866 C CA . ILE A 1 112 ? -6.591 -4.841 14.769 1.00 89.69 112 ILE A CA 1
ATOM 867 C C . ILE A 1 112 ? -6.139 -6.177 14.173 1.00 89.69 112 ILE A C 1
ATOM 869 O O . ILE A 1 112 ? -5.633 -6.211 13.048 1.00 89.69 112 ILE A O 1
ATOM 873 N N . LEU A 1 113 ? -6.373 -7.280 14.891 1.00 91.88 113 LEU A N 1
ATOM 874 C CA . LEU A 1 113 ? -6.029 -8.624 14.427 1.00 91.88 113 LEU A CA 1
ATOM 875 C C . LEU A 1 113 ? -6.798 -8.983 13.154 1.00 91.88 113 LEU A C 1
ATOM 877 O O . LEU A 1 113 ? -6.187 -9.392 12.172 1.00 91.88 113 LEU A O 1
ATOM 881 N N . ALA A 1 114 ? -8.115 -8.768 13.128 1.00 91.88 114 ALA A N 1
ATOM 882 C CA . ALA A 1 114 ? -8.942 -9.048 11.960 1.00 91.88 114 ALA A CA 1
ATOM 883 C C . ALA A 1 114 ? -8.530 -8.204 10.748 1.00 91.88 114 ALA A C 1
ATOM 885 O O . ALA A 1 114 ? -8.418 -8.741 9.651 1.00 91.88 114 ALA A O 1
ATOM 886 N N . SER A 1 115 ? -8.259 -6.910 10.940 1.00 92.62 115 SER A N 1
ATOM 887 C CA . SER A 1 115 ? -7.813 -6.014 9.865 1.00 92.62 115 SER A CA 1
ATOM 888 C C . SER A 1 115 ? -6.460 -6.438 9.307 1.00 92.62 115 SER A C 1
ATOM 890 O O . SER A 1 115 ? -6.282 -6.467 8.093 1.00 92.62 115 SER A O 1
ATOM 892 N N . THR A 1 116 ? -5.527 -6.822 10.180 1.00 93.50 116 THR A N 1
ATOM 893 C CA . THR A 1 116 ? -4.201 -7.300 9.771 1.00 93.50 116 THR A CA 1
ATOM 894 C C . THR A 1 116 ? -4.306 -8.616 9.008 1.00 93.50 116 THR A C 1
ATOM 896 O O . THR A 1 116 ? -3.803 -8.722 7.895 1.00 93.50 116 THR A O 1
ATOM 899 N N . VAL A 1 117 ? -5.006 -9.607 9.566 1.00 96.00 117 VAL A N 1
ATOM 900 C CA . VAL A 1 117 ? -5.144 -10.939 8.960 1.00 96.00 117 VAL A CA 1
ATOM 901 C C . VAL A 1 117 ? -5.883 -10.861 7.625 1.00 96.00 117 VAL A C 1
ATOM 903 O O . VAL A 1 117 ? -5.395 -11.386 6.627 1.00 96.00 117 VAL A O 1
ATOM 906 N N . LEU A 1 118 ? -7.026 -10.171 7.571 1.00 95.88 118 LEU A N 1
ATOM 907 C CA . LEU A 1 118 ? -7.786 -10.024 6.328 1.00 95.88 118 LEU A CA 1
ATOM 908 C C . LEU A 1 118 ? -7.037 -9.177 5.298 1.00 95.88 118 LEU A C 1
ATOM 910 O O . LEU A 1 118 ? -7.087 -9.494 4.112 1.00 95.88 118 LEU A O 1
ATOM 914 N N . GLY A 1 119 ? -6.313 -8.141 5.732 1.00 96.31 119 GLY A N 1
ATOM 915 C CA . GLY A 1 119 ? -5.445 -7.351 4.863 1.00 96.31 119 GLY A CA 1
ATOM 916 C C . GLY A 1 119 ? -4.346 -8.199 4.221 1.00 96.31 119 GLY A C 1
ATOM 917 O O . GLY A 1 119 ? -4.165 -8.140 3.006 1.00 96.31 119 GLY A O 1
ATOM 918 N N . VAL A 1 120 ? -3.665 -9.040 5.007 1.00 96.69 120 VAL A N 1
ATOM 919 C CA . VAL A 1 120 ? -2.632 -9.964 4.512 1.00 96.69 120 VAL A CA 1
ATOM 920 C C . VAL A 1 120 ? -3.225 -10.983 3.541 1.00 96.69 120 VAL A C 1
ATOM 922 O O . VAL A 1 120 ? -2.723 -11.111 2.428 1.00 96.69 120 VAL A O 1
ATOM 925 N N . ILE A 1 121 ? -4.311 -11.667 3.917 1.00 97.88 121 ILE A N 1
ATOM 926 C CA . ILE A 1 121 ? -4.950 -12.681 3.062 1.00 97.88 121 ILE A CA 1
ATOM 927 C C . ILE A 1 121 ? -5.389 -12.059 1.732 1.00 97.88 121 ILE A C 1
ATOM 929 O O . ILE A 1 121 ? -5.058 -12.577 0.669 1.00 97.88 121 ILE A O 1
ATOM 933 N N . SER A 1 122 ? -6.091 -10.925 1.780 1.00 97.81 122 SER A N 1
ATOM 934 C CA . SER A 1 122 ? -6.586 -10.238 0.584 1.00 97.81 122 SER A CA 1
ATOM 935 C C . SER A 1 122 ? -5.443 -9.776 -0.325 1.00 97.81 122 SER A C 1
ATOM 937 O O . SER A 1 122 ? -5.500 -9.975 -1.539 1.00 97.81 122 SER A O 1
ATOM 939 N N . ARG A 1 123 ? -4.362 -9.230 0.252 1.00 96.31 123 ARG A N 1
ATOM 940 C CA . ARG A 1 123 ? -3.154 -8.861 -0.498 1.00 96.31 123 ARG A CA 1
ATOM 941 C C . ARG A 1 123 ? -2.535 -10.066 -1.191 1.00 96.31 123 ARG A C 1
ATOM 943 O O . ARG A 1 123 ? -2.239 -9.968 -2.375 1.00 96.31 123 ARG A O 1
ATOM 950 N N . VAL A 1 124 ? -2.329 -11.169 -0.470 1.00 96.50 124 VAL A N 1
ATOM 951 C CA . VAL A 1 124 ? -1.709 -12.381 -1.023 1.00 96.50 124 VAL A CA 1
ATOM 952 C C . VAL A 1 124 ? -2.551 -12.929 -2.167 1.00 96.50 124 VAL A C 1
ATOM 954 O O . VAL A 1 124 ? -2.012 -13.136 -3.243 1.00 96.50 124 VAL A O 1
ATOM 957 N N . LEU A 1 125 ? -3.867 -13.071 -1.985 1.00 97.25 125 LEU A N 1
ATOM 958 C CA . LEU A 1 125 ? -4.758 -13.578 -3.033 1.00 97.25 125 LEU A CA 1
ATOM 959 C C . LEU A 1 125 ? -4.711 -12.719 -4.301 1.00 97.25 125 LEU A C 1
ATOM 961 O O . LEU A 1 125 ? -4.558 -13.245 -5.401 1.00 97.25 125 LEU A O 1
ATOM 965 N N . ILE A 1 126 ? -4.805 -11.396 -4.154 1.00 96.75 126 ILE A N 1
ATOM 966 C CA . ILE A 1 126 ? -4.780 -10.476 -5.298 1.00 96.75 126 ILE A CA 1
ATOM 967 C C . ILE A 1 126 ? -3.406 -10.484 -5.967 1.00 96.75 126 ILE A C 1
ATOM 969 O O . ILE A 1 126 ? -3.328 -10.572 -7.189 1.00 96.75 126 ILE A O 1
ATOM 973 N N . MET A 1 127 ? -2.324 -10.450 -5.188 1.00 95.00 127 MET A N 1
ATOM 974 C CA . MET A 1 127 ? -0.964 -10.511 -5.722 1.00 95.00 127 MET A CA 1
ATOM 975 C C . MET A 1 127 ? -0.663 -11.844 -6.402 1.00 95.00 127 MET A C 1
ATOM 977 O O . MET A 1 127 ? 0.018 -11.838 -7.415 1.00 95.00 127 MET A O 1
ATOM 981 N N . SER A 1 128 ? -1.189 -12.971 -5.919 1.00 94.06 128 SER A N 1
ATOM 982 C CA . SER A 1 128 ? -1.049 -14.263 -6.598 1.00 94.06 128 SER A CA 1
ATOM 983 C C . SER A 1 128 ? -1.687 -14.235 -7.985 1.00 94.06 128 SER A C 1
ATOM 985 O O . SER A 1 128 ? -1.060 -14.676 -8.942 1.00 94.06 128 SER A O 1
ATOM 987 N N . VAL A 1 129 ? -2.891 -13.665 -8.114 1.00 94.81 129 VAL A N 1
ATOM 988 C CA . VAL A 1 129 ? -3.571 -13.525 -9.412 1.00 94.81 129 VAL A CA 1
ATOM 989 C C . VAL A 1 129 ? -2.826 -12.555 -10.330 1.00 94.81 129 VAL A C 1
ATOM 991 O O . VAL A 1 129 ? -2.614 -12.867 -11.496 1.00 94.81 129 VAL A O 1
ATOM 994 N N . VAL A 1 130 ? -2.404 -11.397 -9.813 1.00 93.12 130 VAL A N 1
ATOM 995 C CA . VAL A 1 130 ? -1.643 -10.395 -10.581 1.00 93.12 130 VAL A CA 1
ATOM 996 C C . VAL A 1 130 ? -0.311 -10.978 -11.050 1.00 93.12 130 VAL A C 1
ATOM 998 O O . VAL A 1 130 ? 0.020 -10.872 -12.223 1.00 93.12 130 VAL A O 1
ATOM 1001 N N . ASN A 1 131 ? 0.435 -11.639 -10.170 1.00 90.69 131 ASN A N 1
ATOM 1002 C CA . ASN A 1 131 ? 1.726 -12.219 -10.518 1.00 90.69 131 ASN A CA 1
ATOM 1003 C C . ASN A 1 131 ? 1.577 -13.348 -11.537 1.00 90.69 131 ASN A C 1
ATOM 1005 O O . ASN A 1 131 ? 2.300 -13.353 -12.525 1.00 90.69 131 ASN A O 1
ATOM 1009 N N . TRP A 1 132 ? 0.607 -14.246 -11.345 1.00 89.81 132 TRP A N 1
ATOM 1010 C CA . TRP A 1 132 ? 0.305 -15.294 -12.321 1.00 89.81 132 TRP A CA 1
ATOM 1011 C C . TRP A 1 132 ? -0.066 -14.714 -13.692 1.00 89.81 132 TRP A C 1
ATOM 1013 O O . TRP A 1 132 ? 0.395 -15.210 -14.712 1.00 89.81 132 TRP A O 1
ATOM 1023 N N . ALA A 1 133 ? -0.855 -13.637 -13.718 1.00 89.62 133 ALA A N 1
ATOM 1024 C CA . ALA A 1 133 ? -1.282 -13.016 -14.962 1.00 89.62 133 ALA A CA 1
ATOM 1025 C C . ALA A 1 133 ? -0.166 -12.230 -15.662 1.00 89.62 133 ALA A C 1
ATOM 1027 O O . ALA A 1 133 ? -0.145 -12.228 -16.884 1.00 89.62 133 ALA A O 1
ATOM 1028 N N . TYR A 1 134 ? 0.719 -11.541 -14.930 1.00 88.69 134 TYR A N 1
ATOM 1029 C CA . TYR A 1 134 ? 1.609 -10.528 -15.517 1.00 88.69 134 TYR A CA 1
ATOM 1030 C C . TYR A 1 134 ? 3.114 -10.839 -15.449 1.00 88.69 134 TYR A C 1
ATOM 1032 O O . TYR A 1 134 ? 3.859 -10.314 -16.274 1.00 88.69 134 TYR A O 1
ATOM 1040 N N . MET A 1 135 ? 3.595 -11.691 -14.533 1.00 82.38 135 MET A N 1
ATOM 1041 C CA . MET A 1 135 ? 5.046 -11.915 -14.381 1.00 82.38 135 MET A CA 1
ATOM 1042 C C . MET A 1 135 ? 5.695 -12.659 -15.555 1.00 82.38 135 MET A C 1
ATOM 1044 O O . MET A 1 135 ? 6.895 -12.492 -15.766 1.00 82.38 135 MET A O 1
ATOM 1048 N N . GLY A 1 136 ? 4.928 -13.450 -16.313 1.00 83.38 136 GLY A N 1
ATOM 1049 C CA . GLY A 1 136 ? 5.425 -14.172 -17.492 1.00 83.38 136 GLY A CA 1
ATOM 1050 C C . GLY A 1 136 ? 5.651 -13.292 -18.727 1.00 83.38 136 GLY A C 1
ATOM 1051 O O . GLY A 1 136 ? 6.272 -13.736 -19.686 1.00 83.38 136 GLY A O 1
ATOM 1052 N N . TYR A 1 137 ? 5.170 -12.044 -18.727 1.00 85.25 137 TYR A N 1
ATOM 1053 C CA . TYR A 1 137 ? 5.379 -11.138 -19.856 1.00 85.25 137 TYR A CA 1
ATOM 1054 C C . TYR A 1 137 ? 6.835 -10.650 -19.949 1.00 85.25 137 TYR A C 1
ATOM 1056 O O . TYR A 1 137 ? 7.543 -10.627 -18.937 1.00 85.25 137 TYR A O 1
ATOM 1064 N N . PRO A 1 138 ? 7.262 -10.205 -21.146 1.00 85.12 138 PRO A N 1
ATOM 1065 C CA . PRO A 1 138 ? 8.529 -9.515 -21.330 1.00 85.12 138 PRO A CA 1
ATOM 1066 C C . PRO A 1 138 ? 8.629 -8.216 -20.534 1.00 85.12 138 PRO A C 1
ATOM 1068 O O . PRO A 1 138 ? 7.618 -7.606 -20.150 1.00 85.12 138 PRO A O 1
ATOM 1071 N N . ASP A 1 139 ? 9.867 -7.768 -20.326 1.00 80.50 139 ASP A N 1
ATOM 1072 C CA . ASP A 1 139 ? 10.136 -6.397 -19.895 1.00 80.50 139 ASP A CA 1
ATOM 1073 C C . ASP A 1 139 ? 9.427 -5.432 -20.873 1.00 80.50 139 ASP A C 1
ATOM 1075 O O . ASP A 1 139 ? 9.486 -5.640 -22.091 1.00 80.50 139 ASP A O 1
ATOM 1079 N N . PRO A 1 140 ? 8.672 -4.426 -20.390 1.00 80.69 140 PRO A N 1
ATOM 1080 C CA . PRO A 1 140 ? 8.705 -3.835 -19.049 1.00 80.69 140 PRO A CA 1
ATOM 1081 C C . PRO A 1 140 ? 7.626 -4.330 -18.073 1.00 80.69 140 PRO A C 1
ATOM 1083 O O . PRO A 1 140 ? 7.447 -3.703 -17.031 1.00 80.69 140 PRO A O 1
ATOM 1086 N N . ILE A 1 141 ? 6.855 -5.371 -18.413 1.00 81.25 141 ILE A N 1
ATOM 1087 C CA . ILE A 1 141 ? 5.644 -5.791 -17.675 1.00 81.25 141 ILE A CA 1
ATOM 1088 C C . ILE A 1 141 ? 5.936 -6.921 -16.673 1.00 81.25 141 ILE A C 1
ATOM 1090 O O . ILE A 1 141 ? 5.377 -6.936 -15.569 1.00 81.25 141 ILE A O 1
ATOM 1094 N N . GLY A 1 142 ? 6.807 -7.849 -17.059 1.00 80.00 142 GLY A N 1
AT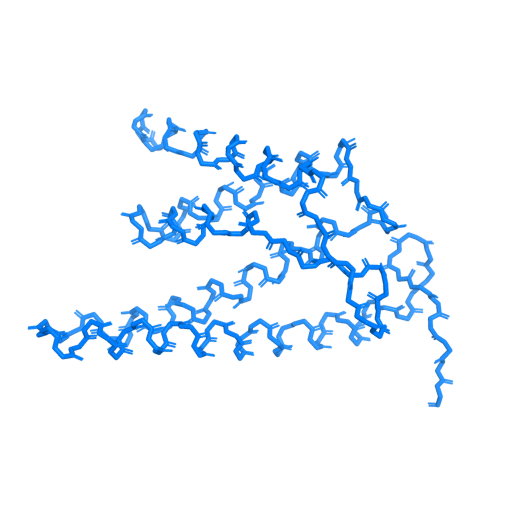OM 1095 C CA . GLY A 1 142 ? 7.206 -9.019 -16.282 1.00 80.00 142 GLY A CA 1
ATOM 1096 C C . GLY A 1 142 ? 8.690 -9.337 -16.467 1.00 80.00 142 GLY A C 1
ATOM 1097 O O . GLY A 1 142 ? 9.446 -8.514 -16.978 1.00 80.00 142 GLY A O 1
ATOM 1098 N N . PHE A 1 143 ? 9.115 -10.515 -16.013 1.00 80.12 143 PHE A N 1
ATOM 1099 C CA . PHE A 1 143 ? 10.524 -10.930 -16.010 1.00 80.12 143 PHE A CA 1
ATOM 1100 C C . PHE A 1 143 ? 10.829 -12.071 -16.992 1.00 80.12 143 PHE A C 1
ATOM 1102 O O . PHE A 1 143 ? 11.879 -12.692 -16.855 1.00 80.12 143 PHE A O 1
ATOM 1109 N N . GLU A 1 144 ? 9.929 -12.378 -17.936 1.00 80.00 144 GLU A N 1
ATOM 1110 C CA . GLU A 1 144 ? 10.050 -13.558 -18.819 1.00 80.00 144 GLU A CA 1
ATOM 1111 C C . GLU A 1 144 ? 10.381 -14.833 -18.032 1.00 80.00 144 GLU A C 1
ATOM 1113 O O . GLU A 1 144 ? 11.294 -15.585 -18.378 1.00 80.00 144 GLU A O 1
ATOM 1118 N N . LEU A 1 145 ? 9.687 -15.052 -16.908 1.00 70.38 145 LEU A N 1
ATOM 1119 C CA . LEU A 1 145 ? 9.928 -16.251 -16.111 1.00 70.38 145 LEU A CA 1
ATOM 1120 C C . LEU A 1 145 ? 9.640 -17.484 -16.985 1.00 70.38 145 LEU A C 1
ATOM 1122 O O . LEU A 1 145 ? 8.556 -17.543 -17.570 1.00 70.38 145 LEU A O 1
ATOM 1126 N N . PRO A 1 146 ? 10.579 -18.446 -17.093 1.00 64.81 146 PRO A N 1
ATO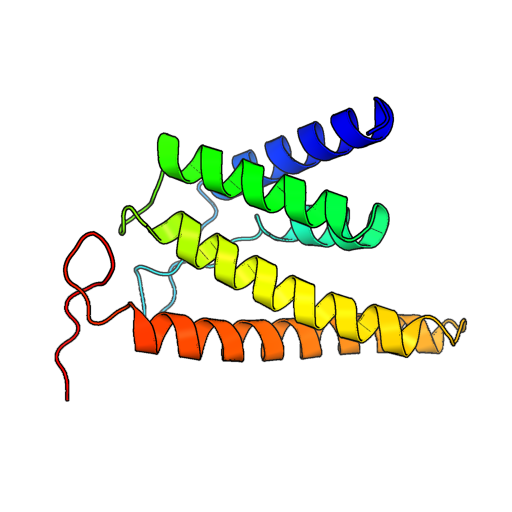M 1127 C CA . PRO A 1 146 ? 10.351 -19.668 -17.849 1.00 64.81 146 PRO A CA 1
ATOM 1128 C C . PRO A 1 146 ? 9.083 -20.361 -17.348 1.00 64.81 146 PRO A C 1
ATOM 1130 O O . PRO A 1 146 ? 8.902 -20.510 -16.138 1.00 64.81 146 PRO A O 1
ATOM 1133 N N . GLU A 1 147 ? 8.211 -20.774 -18.266 1.00 61.19 147 GLU A N 1
ATOM 1134 C CA . GLU A 1 147 ? 7.137 -21.706 -17.931 1.00 61.19 147 GLU A CA 1
ATOM 1135 C C . GLU A 1 147 ? 7.791 -23.063 -17.621 1.00 61.19 147 GLU A C 1
ATOM 1137 O O . GLU A 1 147 ? 8.412 -23.661 -18.503 1.00 61.19 147 GLU A O 1
ATOM 1142 N N . GLU A 1 148 ? 7.730 -23.500 -16.357 1.00 57.06 148 GLU A N 1
ATOM 1143 C CA . GLU A 1 148 ? 8.056 -24.882 -15.963 1.00 57.06 148 GLU A CA 1
ATOM 1144 C C . GLU A 1 148 ? 6.901 -25.841 -16.278 1.00 57.06 148 GLU A C 1
ATOM 1146 O O . GLU A 1 148 ? 5.731 -25.480 -16.000 1.00 57.06 148 GLU A O 1
#

Sequence (148 aa):
MNSRTIATVAVFSALTVALNLSPFKIPAPYAPFLYYQIWEIPIVTAFLLFGPLVGLYVSIINTLVLLIYFPGTLPVGPLYNLAAILGMLLGVYVAQKVMSRRSSIKNELVFILASTVLGVISRVLIMSVVNWAYMGYPDPIGFELPEE

pLDDT: mean 89.13, std 10.07, range [51.53, 98.12]